Protein AF-A0A3R6BM57-F1 (afdb_monomer)

Mean predicted aligned error: 5.7 Å

Nearest PDB structures (foldseek):
  4l9a-assembly3_B  TM=9.281E-01  e=4.487E-04  Streptococcus mutans UA159
  4l9a-assembly3_A  TM=9.321E-01  e=8.930E-04  Streptococcus mutans UA159

pLDDT: mean 88.13, std 15.47, range [40.62, 98.31]

Structure (mmCIF, N/CA/C/O backbone):
data_AF-A0A3R6BM57-F1
#
_entry.id   AF-A0A3R6BM57-F1
#
loop_
_atom_site.group_PDB
_atom_site.id
_atom_site.type_symbol
_atom_site.label_atom_id
_atom_site.label_alt_id
_atom_site.label_comp_id
_atom_site.label_asym_id
_atom_site.label_entity_id
_atom_site.label_seq_id
_atom_site.pdbx_PDB_ins_code
_atom_site.Cartn_x
_atom_site.Cartn_y
_atom_site.Cartn_z
_atom_site.occupanc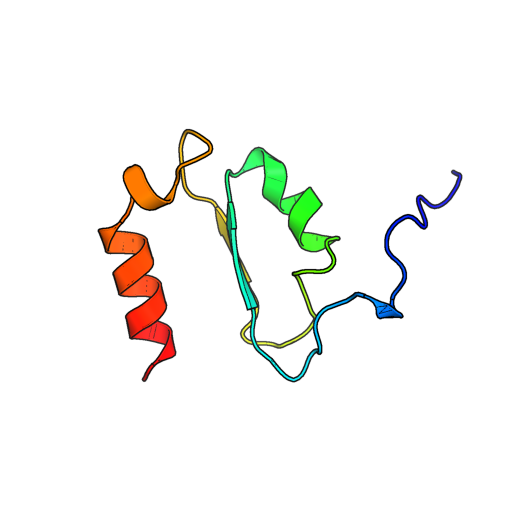y
_atom_site.B_iso_or_equiv
_atom_site.auth_seq_id
_atom_site.auth_comp_id
_atom_site.auth_asym_id
_atom_site.auth_atom_id
_atom_site.pdbx_PDB_model_num
ATOM 1 N N . MET A 1 1 ? 2.063 29.460 5.928 1.00 42.44 1 MET A N 1
ATOM 2 C CA . MET A 1 1 ? 1.787 28.312 5.038 1.00 42.44 1 MET A CA 1
ATOM 3 C C . MET A 1 1 ? 0.291 28.232 4.816 1.00 42.44 1 MET A C 1
ATOM 5 O O . MET A 1 1 ? -0.433 28.057 5.791 1.00 42.44 1 MET A O 1
ATOM 9 N N . LYS A 1 2 ? -0.183 28.416 3.577 1.00 40.62 2 LYS A N 1
ATOM 10 C CA . LYS A 1 2 ? -1.548 28.008 3.224 1.00 40.62 2 LYS A CA 1
ATOM 11 C C . LYS A 1 2 ? -1.615 26.506 3.490 1.00 40.62 2 LYS A C 1
ATOM 13 O O . LYS A 1 2 ? -0.769 25.772 2.994 1.00 40.62 2 LYS A O 1
ATOM 18 N N . LYS A 1 3 ? -2.527 26.081 4.363 1.00 46.06 3 LYS A N 1
ATOM 19 C CA . LYS A 1 3 ? -2.830 24.661 4.522 1.00 46.06 3 LYS A CA 1
ATOM 20 C C . LYS A 1 3 ? -3.353 24.211 3.160 1.00 46.06 3 LYS A C 1
ATOM 22 O O . LYS A 1 3 ? -4.327 24.793 2.691 1.00 46.06 3 LYS A O 1
ATOM 27 N N . ASP A 1 4 ? -2.689 23.263 2.513 1.00 53.16 4 ASP A N 1
ATOM 28 C CA . ASP A 1 4 ? -3.230 22.596 1.331 1.00 53.16 4 ASP A CA 1
ATOM 29 C C . ASP A 1 4 ? -4.439 21.773 1.790 1.00 53.16 4 ASP A C 1
ATOM 31 O O . ASP A 1 4 ? -4.329 20.609 2.162 1.00 53.16 4 ASP A O 1
ATOM 35 N N . VAL A 1 5 ? -5.604 22.423 1.863 1.00 53.44 5 VAL A N 1
ATOM 36 C CA . VAL A 1 5 ? -6.887 21.818 2.254 1.00 53.44 5 VAL A CA 1
ATOM 37 C C . VAL A 1 5 ? -7.524 21.151 1.031 1.00 53.44 5 VAL A C 1
ATOM 39 O O . VAL A 1 5 ? -8.687 21.389 0.728 1.00 53.44 5 VAL A O 1
ATOM 42 N N . PHE A 1 6 ? -6.743 20.394 0.256 1.00 54.53 6 PHE A N 1
ATOM 43 C CA . PHE A 1 6 ? -7.238 19.830 -1.005 1.00 54.53 6 PHE A CA 1
ATOM 44 C C . PHE A 1 6 ? -8.035 18.531 -0.815 1.00 54.53 6 PHE A C 1
ATOM 46 O O . PHE A 1 6 ? -8.766 18.131 -1.710 1.00 54.53 6 PHE A O 1
ATOM 53 N N . TRP A 1 7 ? -7.966 17.913 0.366 1.00 53.97 7 TRP A N 1
ATOM 54 C CA . TRP A 1 7 ? -8.665 16.663 0.660 1.00 53.97 7 TRP A CA 1
ATOM 55 C C . TRP A 1 7 ? -9.691 16.910 1.759 1.00 53.97 7 TRP A C 1
ATOM 57 O O . TRP A 1 7 ? -9.358 17.004 2.944 1.00 53.97 7 TRP A O 1
ATOM 67 N N . PHE A 1 8 ? -10.944 17.106 1.355 1.00 57.19 8 PHE A N 1
ATOM 68 C CA . PHE A 1 8 ? -12.047 17.243 2.291 1.00 57.19 8 PHE A CA 1
ATOM 69 C C . PHE A 1 8 ? -12.213 15.931 3.059 1.00 57.19 8 PHE A C 1
ATOM 71 O O . PHE A 1 8 ? -12.252 14.851 2.480 1.00 57.19 8 PHE A O 1
ATOM 78 N N . ASN A 1 9 ? -12.351 16.030 4.382 1.00 63.22 9 ASN A N 1
ATOM 79 C CA . ASN A 1 9 ? -12.527 14.875 5.269 1.00 63.22 9 ASN A CA 1
ATOM 80 C C . ASN A 1 9 ? -13.742 13.999 4.892 1.00 63.22 9 ASN A C 1
ATOM 82 O O . ASN A 1 9 ? -13.812 12.846 5.289 1.00 63.22 9 ASN A O 1
ATOM 86 N N . GLN A 1 10 ? -14.694 14.549 4.134 1.00 70.81 10 GLN A N 1
ATOM 87 C CA . GLN A 1 10 ? -15.888 13.842 3.670 1.00 70.81 10 GLN A CA 1
ATOM 88 C C . GLN A 1 10 ? -15.600 12.759 2.618 1.00 70.81 10 GLN A C 1
ATOM 90 O O . GLN A 1 10 ? -16.373 11.814 2.520 1.00 70.81 10 GLN A O 1
ATOM 95 N N . ASP A 1 11 ? -14.502 12.883 1.864 1.00 77.62 11 ASP A N 1
ATOM 96 C CA . ASP A 1 11 ? -14.138 11.934 0.804 1.00 77.62 11 ASP A CA 1
ATOM 97 C C . ASP A 1 11 ? -13.159 10.858 1.303 1.00 77.62 11 ASP A C 1
ATOM 99 O O . ASP A 1 11 ? -12.819 9.934 0.566 1.00 77.62 11 ASP A O 1
ATOM 103 N N . LYS A 1 12 ? -12.698 10.963 2.559 1.00 84.12 12 LYS A N 1
ATOM 104 C CA . LYS A 1 12 ? -11.812 9.965 3.160 1.00 84.12 12 LYS A CA 1
ATOM 105 C C . LYS A 1 12 ? -12.523 8.633 3.345 1.00 84.12 12 LYS A C 1
ATOM 107 O O . LYS A 1 12 ? -13.678 8.571 3.768 1.00 84.12 12 LYS A O 1
ATOM 112 N N . TRP A 1 13 ? -11.781 7.559 3.098 1.00 87.12 13 TRP A N 1
ATOM 113 C CA . TRP A 1 13 ? -12.246 6.205 3.338 1.00 87.12 13 TRP A CA 1
ATOM 114 C C . TRP A 1 13 ? -12.607 5.996 4.812 1.00 87.12 13 TRP A C 1
ATOM 116 O O . TRP A 1 13 ? -11.908 6.462 5.711 1.00 87.12 13 TRP A O 1
ATOM 126 N N . ASN A 1 14 ? -13.702 5.280 5.062 1.00 88.94 14 ASN A N 1
ATOM 127 C CA . ASN A 1 14 ? -14.202 5.030 6.411 1.00 88.94 14 ASN A CA 1
ATOM 128 C C . ASN A 1 14 ? -13.188 4.212 7.231 1.00 88.94 14 ASN A C 1
ATOM 130 O O . ASN A 1 14 ? -12.746 3.158 6.778 1.00 88.94 14 ASN A O 1
ATOM 134 N N . ASP A 1 15 ? -12.881 4.656 8.453 1.00 92.31 15 ASP A N 1
ATOM 135 C CA . ASP A 1 15 ? -11.987 3.974 9.401 1.00 92.31 15 ASP A CA 1
ATOM 136 C C . ASP A 1 15 ? -12.455 2.552 9.780 1.00 92.31 15 ASP A C 1
ATOM 138 O O . ASP A 1 15 ? -11.670 1.755 10.291 1.00 92.31 15 ASP A O 1
ATOM 142 N N . SER A 1 16 ? -13.714 2.183 9.522 1.00 92.50 16 SER A N 1
ATOM 143 C CA . SER A 1 16 ? -14.221 0.825 9.759 1.00 92.50 16 SER A CA 1
ATOM 144 C C . SER A 1 16 ? -13.767 -0.202 8.718 1.00 92.50 16 SER A C 1
ATOM 146 O O . SER A 1 16 ? -14.006 -1.390 8.913 1.00 92.50 16 SER A O 1
ATOM 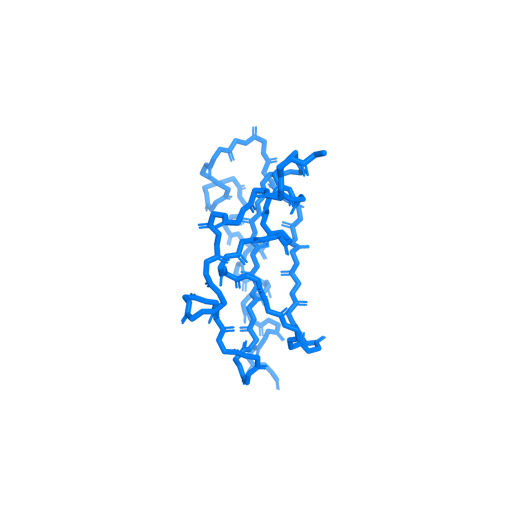148 N N . ILE A 1 17 ? -13.180 0.229 7.598 1.00 91.31 17 ILE A N 1
ATOM 149 C CA . ILE A 1 17 ? -12.750 -0.652 6.506 1.00 91.31 17 ILE A CA 1
ATOM 150 C C . ILE A 1 17 ? -11.221 -0.602 6.419 1.00 91.31 17 ILE A C 1
ATOM 152 O O . ILE A 1 17 ? -10.687 0.474 6.172 1.00 91.31 17 ILE A O 1
ATOM 156 N N . PRO A 1 18 ? -10.493 -1.713 6.582 1.00 93.25 18 PRO A N 1
ATOM 157 C CA . PRO A 1 18 ? -9.044 -1.702 6.420 1.00 93.25 18 PRO A CA 1
ATOM 158 C C . PRO A 1 18 ? -8.651 -1.447 4.957 1.00 93.25 18 PRO A C 1
ATOM 160 O O . PRO A 1 18 ? -9.243 -2.016 4.037 1.00 93.25 18 PRO A O 1
ATOM 163 N N . THR A 1 19 ? -7.627 -0.619 4.741 1.00 94.75 19 THR A N 1
ATOM 164 C CA . THR A 1 19 ? -7.096 -0.289 3.413 1.00 94.75 19 THR A CA 1
ATOM 165 C C . THR A 1 19 ? -5.620 -0.644 3.301 1.00 94.75 19 THR A C 1
ATOM 167 O O . THR A 1 19 ? -4.782 -0.212 4.094 1.00 94.75 19 THR A O 1
ATOM 170 N N . ILE A 1 20 ? -5.285 -1.376 2.241 1.00 96.62 20 ILE A N 1
ATOM 171 C CA . ILE A 1 20 ? -3.908 -1.682 1.859 1.00 96.62 20 ILE A CA 1
ATOM 172 C C . ILE A 1 20 ? -3.579 -0.920 0.584 1.00 96.62 20 ILE A C 1
ATOM 174 O O . ILE A 1 20 ? -4.212 -1.134 -0.448 1.00 96.62 20 ILE A O 1
ATOM 178 N N . ILE A 1 21 ? -2.579 -0.046 0.646 1.00 97.31 21 ILE A N 1
ATOM 179 C CA . ILE A 1 21 ? -2.116 0.719 -0.515 1.00 97.31 21 ILE A CA 1
ATOM 180 C C . ILE A 1 21 ? -0.735 0.210 -0.899 1.00 97.31 21 ILE A C 1
ATOM 182 O O . ILE A 1 21 ? 0.199 0.273 -0.101 1.00 97.31 21 ILE A O 1
ATOM 186 N N . ILE A 1 22 ? -0.598 -0.268 -2.130 1.00 98.19 22 ILE A N 1
ATOM 187 C CA . ILE A 1 22 ? 0.678 -0.700 -2.699 1.00 98.19 22 ILE A CA 1
ATOM 188 C C . ILE A 1 22 ? 1.123 0.375 -3.684 1.00 98.19 22 ILE A C 1
ATOM 190 O O . ILE A 1 22 ? 0.383 0.725 -4.601 1.00 98.19 22 ILE A O 1
ATOM 194 N N . THR A 1 23 ? 2.299 0.955 -3.457 1.00 98.12 23 THR A N 1
ATOM 195 C CA . THR A 1 23 ? 2.766 2.119 -4.220 1.00 98.12 23 THR A CA 1
ATOM 196 C C . THR A 1 23 ? 4.282 2.171 -4.288 1.00 98.12 23 THR A C 1
ATOM 198 O O . THR A 1 23 ? 4.970 1.591 -3.451 1.00 98.12 23 THR A O 1
ATOM 201 N N . GLU A 1 24 ? 4.820 2.910 -5.253 1.00 98.00 24 GLU A N 1
ATOM 202 C CA . GLU A 1 24 ? 6.255 3.155 -5.321 1.00 98.00 24 GLU A CA 1
ATOM 203 C C . GLU A 1 24 ? 6.719 3.965 -4.104 1.00 98.00 24 GLU A C 1
ATOM 205 O O . GLU A 1 24 ? 6.037 4.879 -3.627 1.00 98.00 24 GLU A O 1
ATOM 210 N N . LYS A 1 25 ? 7.928 3.669 -3.615 1.00 97.62 25 LYS A N 1
ATOM 211 C CA . LYS A 1 25 ? 8.459 4.229 -2.361 1.00 97.62 25 LYS A CA 1
ATOM 212 C C . LYS A 1 25 ? 8.387 5.760 -2.284 1.00 97.62 25 LYS A C 1
ATOM 214 O O . LYS A 1 25 ? 8.128 6.307 -1.216 1.00 97.62 25 LYS A O 1
ATOM 219 N N . TYR A 1 26 ? 8.598 6.463 -3.397 1.00 96.81 26 TYR A N 1
ATOM 220 C CA . TYR A 1 26 ? 8.598 7.929 -3.412 1.00 96.81 26 TYR A CA 1
ATOM 221 C C . TYR A 1 26 ? 7.203 8.553 -3.215 1.00 96.81 26 TYR A C 1
ATOM 223 O O . TYR A 1 26 ? 7.122 9.728 -2.865 1.00 96.81 26 TYR A O 1
ATOM 231 N N . ARG A 1 27 ? 6.111 7.792 -3.392 1.00 96.94 27 ARG A N 1
ATOM 232 C CA . ARG A 1 27 ? 4.725 8.270 -3.212 1.00 96.94 27 ARG A CA 1
ATOM 233 C C . ARG A 1 27 ? 4.124 7.921 -1.858 1.00 96.94 27 ARG A C 1
ATOM 235 O O . ARG A 1 27 ? 2.987 8.299 -1.599 1.00 96.94 27 ARG A O 1
ATOM 242 N N . MET A 1 28 ? 4.849 7.238 -0.971 1.00 96.69 28 MET 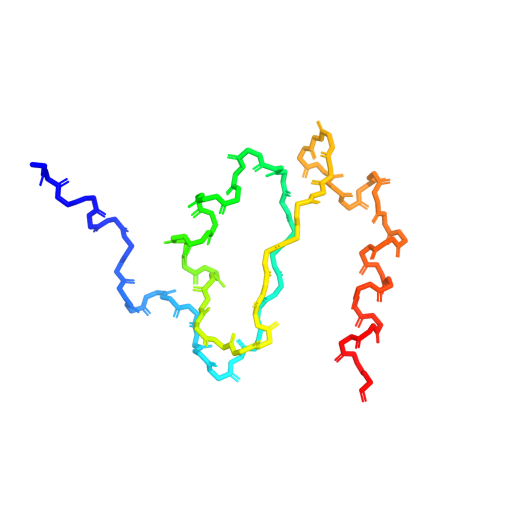A N 1
ATOM 243 C CA . MET A 1 28 ? 4.304 6.826 0.332 1.00 96.69 28 MET A CA 1
ATOM 244 C C . MET A 1 28 ? 3.662 7.996 1.085 1.00 96.69 28 MET A C 1
ATOM 246 O O . MET A 1 28 ? 2.491 7.923 1.440 1.00 96.69 28 MET A O 1
ATOM 250 N N . SER A 1 29 ? 4.378 9.114 1.231 1.00 94.31 29 SER A N 1
ATOM 251 C CA . SER A 1 29 ? 3.859 10.282 1.952 1.00 94.31 29 SER A CA 1
ATOM 252 C C . SER A 1 29 ? 2.676 10.960 1.260 1.00 94.31 29 SER A C 1
ATOM 254 O O . SER A 1 29 ? 1.889 11.637 1.915 1.00 94.31 29 SER A O 1
ATOM 256 N N . GLU A 1 30 ? 2.551 10.830 -0.061 1.00 94.06 30 GLU A N 1
ATOM 257 C CA . GLU A 1 30 ? 1.360 11.279 -0.788 1.00 94.06 30 GLU A CA 1
ATOM 258 C C . GLU A 1 30 ? 0.149 10.440 -0.368 1.00 94.06 30 GLU A C 1
ATOM 260 O O . GLU A 1 30 ? -0.864 10.996 0.053 1.00 94.06 30 GLU A O 1
ATOM 265 N N . TYR A 1 31 ? 0.293 9.112 -0.375 1.00 95.12 31 TYR A N 1
ATOM 266 C CA . TYR A 1 31 ? -0.779 8.188 -0.010 1.00 95.12 31 TYR A CA 1
ATOM 267 C C . TYR A 1 31 ? -1.133 8.212 1.481 1.00 95.12 31 TYR A C 1
ATOM 269 O O . TYR A 1 31 ? -2.309 8.085 1.804 1.00 95.12 31 TYR A O 1
ATOM 277 N N . GLU A 1 32 ? -0.189 8.490 2.384 1.00 92.62 32 GLU A N 1
ATOM 278 C CA . GLU A 1 32 ? -0.470 8.722 3.817 1.00 92.62 32 GLU A CA 1
ATOM 279 C C . GLU A 1 32 ? -1.474 9.862 4.045 1.00 92.62 32 GLU A C 1
ATOM 281 O O . GLU A 1 32 ? -2.214 9.871 5.029 1.00 92.62 32 GLU A O 1
ATOM 286 N N . ARG A 1 33 ? -1.495 10.846 3.138 1.00 90.88 33 ARG A N 1
ATOM 287 C CA . ARG A 1 33 ? -2.392 12.008 3.199 1.00 90.88 33 ARG A CA 1
ATOM 288 C C . ARG A 1 33 ? -3.601 11.885 2.275 1.00 90.88 33 ARG A C 1
ATOM 290 O O . ARG A 1 33 ? -4.439 12.786 2.293 1.00 90.88 33 ARG A O 1
ATOM 297 N N . SER A 1 34 ? -3.666 10.820 1.480 1.00 91.75 34 SER A N 1
ATOM 298 C CA . SER A 1 34 ? -4.723 10.604 0.496 1.00 91.75 34 SER A CA 1
ATOM 299 C C . SER A 1 34 ? -6.050 10.223 1.146 1.00 91.75 34 SER A C 1
ATOM 301 O O . SER A 1 34 ? -6.122 9.816 2.306 1.00 91.75 34 SER A O 1
ATOM 303 N N . GLU A 1 35 ? -7.103 10.334 0.356 1.00 91.62 35 GLU A N 1
ATOM 304 C CA . GLU A 1 35 ? -8.447 9.849 0.620 1.00 91.62 35 GLU A CA 1
ATOM 305 C C . GLU A 1 35 ? -8.518 8.324 0.804 1.00 91.62 35 GLU A C 1
ATOM 307 O O . GLU A 1 35 ? -9.415 7.838 1.488 1.00 91.62 35 GLU A O 1
ATOM 312 N N . TYR A 1 36 ? -7.555 7.573 0.258 1.00 93.69 36 TYR A N 1
ATOM 313 C CA . TYR A 1 36 ? -7.512 6.111 0.351 1.00 93.69 36 TYR A CA 1
ATOM 314 C C . TYR A 1 36 ? -7.011 5.615 1.712 1.00 93.69 36 TYR A C 1
ATOM 316 O O . TYR A 1 36 ? -7.369 4.517 2.135 1.00 93.69 36 TYR A O 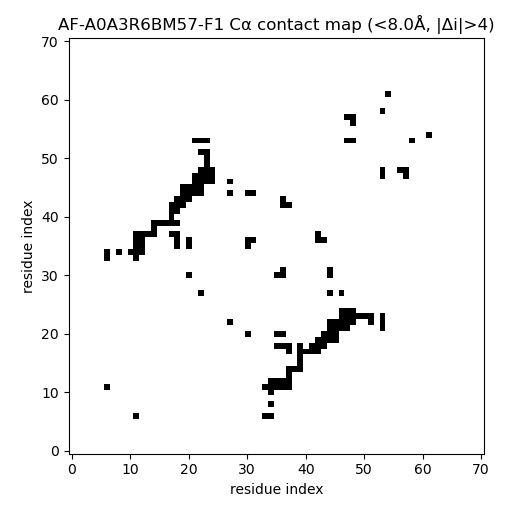1
ATOM 324 N N . PHE A 1 37 ? -6.171 6.392 2.404 1.00 93.62 37 PHE A N 1
ATOM 325 C CA . PHE A 1 37 ? -5.619 5.989 3.695 1.00 93.62 37 PHE A CA 1
ATOM 326 C C . PHE A 1 37 ? -6.503 6.465 4.850 1.00 93.62 37 PHE A C 1
ATOM 328 O O . PHE A 1 37 ? -6.948 7.615 4.896 1.00 93.62 37 PHE A O 1
ATOM 335 N N . ASN A 1 38 ? -6.720 5.582 5.820 1.00 92.50 38 ASN A N 1
ATOM 336 C CA . ASN A 1 38 ? -7.558 5.836 6.986 1.00 92.50 38 ASN A CA 1
ATOM 337 C C . ASN A 1 38 ? -6.843 5.408 8.279 1.00 92.50 38 ASN A C 1
ATOM 339 O O . ASN A 1 38 ? -5.697 4.962 8.244 1.00 92.50 38 ASN A O 1
ATOM 343 N N . GLN A 1 39 ? -7.487 5.598 9.429 1.00 91.88 39 GLN A N 1
ATOM 344 C CA . GLN A 1 39 ? -6.906 5.321 10.748 1.00 91.88 39 GLN A CA 1
ATOM 345 C C . GLN A 1 39 ? -7.223 3.914 11.271 1.00 91.88 39 GLN A C 1
ATOM 347 O O . GLN A 1 39 ? -7.001 3.634 12.450 1.00 91.88 39 GLN A O 1
ATOM 352 N N . ASN A 1 40 ? -7.737 3.019 10.421 1.00 94.4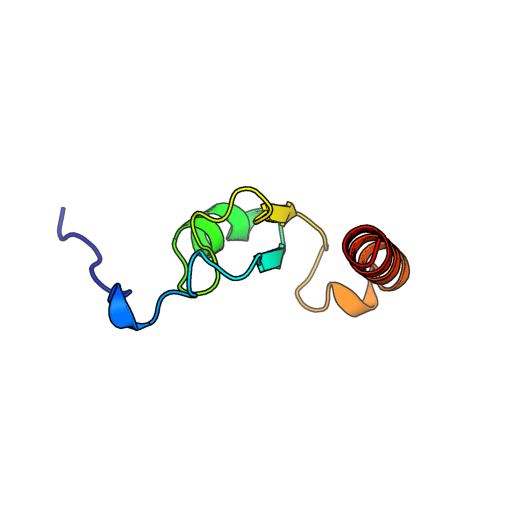4 40 ASN A N 1
ATOM 353 C CA . ASN A 1 40 ? -7.929 1.628 10.807 1.00 94.44 40 ASN A CA 1
ATOM 354 C C . ASN A 1 40 ? -6.578 1.005 11.204 1.00 94.44 40 ASN A C 1
ATOM 356 O O . ASN A 1 40 ? -5.579 1.182 10.508 1.00 94.44 40 ASN A O 1
ATOM 360 N N . SER A 1 41 ? -6.539 0.250 12.304 1.00 93.88 41 SER A N 1
ATOM 361 C CA . SER A 1 41 ? -5.302 -0.358 12.817 1.00 93.88 41 SER A CA 1
ATOM 362 C C . SER A 1 41 ? -4.671 -1.389 11.877 1.00 93.88 41 SER A C 1
ATOM 364 O O . SER A 1 41 ? -3.490 -1.697 12.017 1.00 93.88 41 SER A O 1
ATOM 366 N N . GLU A 1 42 ? -5.444 -1.939 10.943 1.00 93.69 42 GLU A N 1
ATOM 367 C CA . GLU A 1 42 ? -4.977 -2.899 9.940 1.00 93.69 42 GLU A CA 1
ATOM 368 C C . GLU A 1 42 ? -4.594 -2.227 8.610 1.00 93.69 42 GLU A C 1
ATOM 370 O O . GLU A 1 42 ? -4.002 -2.874 7.739 1.00 93.69 42 GLU A O 1
ATOM 375 N N . SER A 1 43 ? -4.882 -0.928 8.454 1.00 95.25 43 SER A N 1
ATOM 376 C CA . SER A 1 43 ? -4.490 -0.164 7.272 1.00 95.25 43 SER A CA 1
ATOM 377 C C . SER A 1 43 ? -2.985 0.051 7.215 1.00 9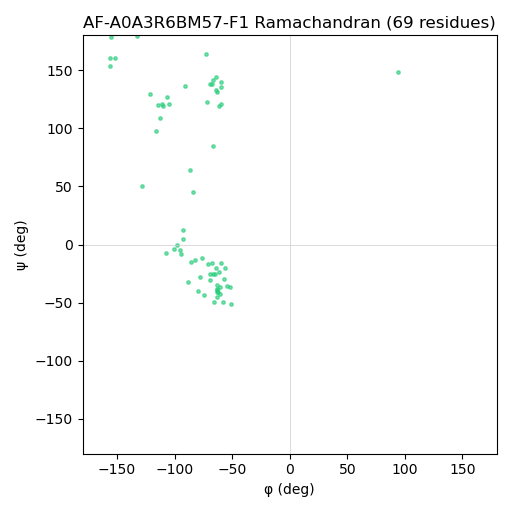5.25 43 SER A C 1
ATOM 379 O O . SER A 1 43 ? -2.331 0.372 8.208 1.00 95.25 43 SER A O 1
ATOM 381 N N . LYS A 1 44 ? -2.413 -0.095 6.019 1.00 96.19 44 LYS A N 1
ATOM 382 C CA . LYS A 1 44 ? -0.970 0.064 5.795 1.00 96.19 44 LYS A CA 1
ATOM 383 C C . LYS A 1 44 ? -0.649 0.428 4.354 1.00 96.19 44 LYS A C 1
ATOM 385 O O . LYS A 1 44 ? -1.361 0.069 3.418 1.00 96.19 44 LYS A O 1
ATOM 390 N N . ILE A 1 45 ? 0.482 1.107 4.196 1.00 97.56 45 ILE A N 1
ATOM 391 C CA . ILE A 1 45 ? 1.084 1.421 2.902 1.00 97.56 45 ILE A CA 1
ATOM 392 C C . ILE A 1 45 ? 2.315 0.533 2.732 1.00 97.56 45 ILE A C 1
ATOM 394 O O . ILE A 1 45 ? 3.188 0.498 3.600 1.00 97.56 45 ILE A O 1
ATOM 398 N N . ILE A 1 46 ? 2.378 -0.191 1.620 1.00 97.75 46 ILE A N 1
ATOM 399 C CA . ILE A 1 46 ? 3.440 -1.144 1.304 1.00 97.75 46 ILE A CA 1
ATOM 400 C C . ILE A 1 46 ? 4.233 -0.592 0.110 1.00 97.75 46 ILE A C 1
ATOM 402 O O . ILE A 1 46 ? 3.703 -0.561 -1.004 1.00 97.75 46 ILE A O 1
ATOM 406 N N . PRO A 1 47 ? 5.484 -0.135 0.313 1.00 97.62 47 PRO A N 1
ATOM 407 C CA . PRO A 1 47 ? 6.323 0.315 -0.788 1.00 97.62 47 PRO A CA 1
ATOM 408 C C . PRO A 1 47 ? 6.795 -0.871 -1.634 1.00 97.62 47 PRO A C 1
ATOM 410 O O . PRO A 1 47 ? 7.451 -1.776 -1.120 1.00 97.62 47 PRO A O 1
ATOM 413 N N . MET A 1 48 ? 6.488 -0.849 -2.927 1.00 97.81 48 MET A N 1
ATOM 414 C CA . MET A 1 48 ? 6.822 -1.901 -3.892 1.00 97.81 48 MET A CA 1
ATOM 415 C C . MET A 1 48 ? 6.869 -1.307 -5.306 1.00 97.81 48 MET A C 1
ATOM 417 O O . MET A 1 48 ? 6.292 -0.247 -5.542 1.00 97.81 48 MET A O 1
ATOM 421 N N . GLY A 1 49 ? 7.527 -1.983 -6.248 1.00 97.19 49 GLY A N 1
ATOM 422 C CA . GLY A 1 49 ? 7.591 -1.523 -7.634 1.00 97.19 49 GLY A CA 1
ATOM 423 C C . GLY A 1 49 ? 8.827 -0.697 -7.961 1.00 97.19 49 GLY A C 1
ATOM 424 O O . GLY A 1 49 ? 9.345 0.050 -7.125 1.00 97.19 49 GLY A O 1
ATOM 425 N N . THR A 1 50 ? 9.259 -0.809 -9.211 1.00 97.00 50 THR A N 1
ATOM 426 C CA . THR A 1 50 ? 10.202 0.104 -9.869 1.00 97.00 50 THR A CA 1
ATOM 427 C C . THR A 1 50 ? 9.521 1.004 -10.906 1.00 97.00 50 THR A C 1
ATOM 429 O O . THR A 1 50 ? 10.164 1.907 -11.445 1.00 97.00 50 THR A O 1
ATOM 432 N N . PHE A 1 51 ? 8.234 0.762 -11.190 1.00 94.94 51 PHE A N 1
ATOM 433 C CA . PHE A 1 51 ? 7.388 1.595 -12.042 1.00 94.94 51 PHE A CA 1
ATOM 434 C C . PHE A 1 51 ? 5.895 1.428 -11.707 1.00 94.94 51 PHE A C 1
ATOM 436 O O . PHE A 1 51 ? 5.503 0.629 -10.858 1.00 94.94 51 PHE A O 1
ATOM 443 N N . HIS A 1 52 ? 5.041 2.178 -12.410 1.00 96.31 52 HIS A N 1
ATOM 444 C CA . HIS A 1 52 ? 3.621 2.320 -12.080 1.00 96.31 52 HIS A CA 1
ATOM 445 C C . HIS A 1 52 ? 2.801 1.017 -12.087 1.00 96.31 52 HIS A C 1
ATOM 447 O O . HIS A 1 52 ? 1.904 0.868 -11.259 1.00 96.31 52 HIS A O 1
ATOM 453 N N . TYR A 1 53 ? 3.079 0.073 -12.994 1.00 98.00 53 TYR A N 1
ATOM 454 C CA . TYR A 1 53 ? 2.330 -1.189 -13.061 1.00 98.00 53 TYR A CA 1
ATOM 455 C C . TYR A 1 53 ? 2.930 -2.222 -12.107 1.00 98.00 53 TYR A C 1
ATOM 457 O O . TYR A 1 53 ? 3.416 -3.274 -12.520 1.00 98.00 53 TYR A O 1
ATOM 465 N N . ILE A 1 54 ? 2.870 -1.919 -10.812 1.00 98.31 54 ILE A N 1
ATOM 466 C CA . ILE A 1 54 ? 3.406 -2.757 -9.732 1.00 98.31 54 ILE A CA 1
ATOM 467 C C . ILE A 1 54 ? 2.829 -4.177 -9.806 1.00 98.31 54 ILE A C 1
ATOM 469 O O . ILE A 1 54 ? 3.538 -5.154 -9.595 1.00 98.31 54 ILE A O 1
ATOM 473 N N . GLN A 1 55 ? 1.561 -4.305 -10.197 1.00 97.62 55 GLN A N 1
ATOM 474 C CA . GLN A 1 55 ? 0.877 -5.582 -10.384 1.00 97.62 55 GLN A CA 1
ATOM 475 C C . GLN A 1 55 ? 1.396 -6.433 -11.545 1.00 97.62 55 GLN A C 1
ATOM 477 O O . GLN A 1 55 ? 1.069 -7.613 -11.616 1.00 97.62 55 GLN A O 1
ATOM 482 N N . TRP A 1 56 ? 2.168 -5.862 -12.468 1.00 98.12 56 TRP A N 1
ATOM 483 C CA . TRP A 1 56 ? 2.856 -6.630 -13.507 1.00 98.12 56 TRP A CA 1
ATOM 484 C C . TRP A 1 56 ? 4.230 -7.101 -13.044 1.00 98.12 56 TRP A C 1
ATOM 486 O O . TRP A 1 56 ? 4.671 -8.170 -13.451 1.00 98.12 56 TRP A O 1
ATOM 496 N N . GLU A 1 57 ? 4.893 -6.313 -12.202 1.00 98.19 57 GLU A N 1
ATOM 497 C CA . GLU A 1 57 ? 6.224 -6.626 -11.683 1.00 98.19 57 GLU A CA 1
ATOM 498 C C . GLU A 1 57 ? 6.171 -7.632 -10.528 1.00 98.19 57 GLU A C 1
ATOM 500 O O . GLU A 1 57 ? 6.975 -8.558 -10.485 1.00 98.19 57 GLU A O 1
ATOM 505 N N . TYR A 1 58 ? 5.185 -7.484 -9.639 1.00 98.00 58 TYR A N 1
ATOM 506 C CA . TYR A 1 58 ? 5.050 -8.258 -8.402 1.00 98.00 58 TYR A CA 1
ATOM 507 C C . TYR A 1 58 ? 3.654 -8.898 -8.231 1.00 98.00 58 TYR A C 1
ATOM 509 O O . TYR A 1 58 ? 3.003 -8.720 -7.197 1.00 98.00 58 TYR A O 1
ATOM 517 N N . PRO A 1 59 ? 3.119 -9.623 -9.236 1.00 97.69 59 PRO A N 1
ATOM 518 C CA . PRO A 1 59 ? 1.775 -10.198 -9.156 1.00 97.69 59 PRO A CA 1
ATOM 519 C C . PRO A 1 59 ? 1.630 -11.236 -8.032 1.00 97.69 59 PRO A C 1
ATOM 521 O O . PRO A 1 59 ? 0.564 -11.334 -7.421 1.00 97.69 59 PRO A O 1
ATOM 524 N N . HIS A 1 60 ? 2.681 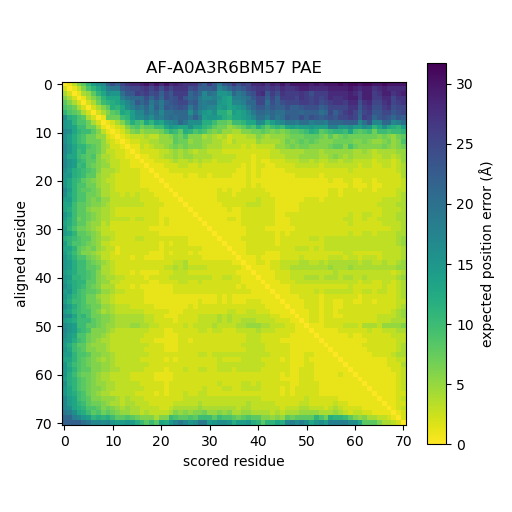-12.011 -7.751 1.00 98.25 60 HIS A N 1
ATOM 525 C CA . HIS A 1 60 ? 2.648 -13.064 -6.736 1.00 98.25 60 HIS A CA 1
ATOM 526 C C . HIS A 1 60 ? 2.677 -12.486 -5.322 1.00 98.25 60 HIS A C 1
ATOM 528 O O . HIS A 1 60 ? 1.871 -12.879 -4.487 1.00 98.25 60 HIS A O 1
ATOM 534 N N . GLU A 1 61 ? 3.522 -11.492 -5.074 1.00 97.94 61 GLU A N 1
ATOM 535 C CA . GLU A 1 61 ? 3.628 -10.813 -3.786 1.00 97.94 61 GLU A CA 1
ATOM 536 C C . GLU A 1 61 ? 2.326 -10.090 -3.436 1.00 97.94 61 GLU A C 1
ATOM 538 O O . GLU A 1 61 ? 1.882 -10.125 -2.288 1.00 97.94 61 GLU A O 1
ATOM 543 N N . ILE A 1 62 ? 1.668 -9.477 -4.426 1.00 97.38 62 ILE A N 1
ATOM 544 C CA . ILE A 1 62 ? 0.337 -8.890 -4.236 1.00 97.38 62 ILE A CA 1
ATOM 545 C C . ILE A 1 62 ? -0.684 -9.974 -3.882 1.00 97.38 62 ILE A C 1
ATOM 547 O O . ILE A 1 62 ? -1.466 -9.787 -2.950 1.00 97.38 62 ILE A O 1
ATOM 551 N N . ALA A 1 63 ? -0.680 -11.112 -4.581 1.00 96.75 63 ALA A N 1
ATOM 552 C CA . ALA A 1 63 ? -1.582 -12.218 -4.264 1.00 96.75 63 ALA A CA 1
ATOM 553 C C . ALA A 1 63 ? -1.352 -12.757 -2.841 1.00 96.75 63 ALA A C 1
ATOM 555 O O . ALA A 1 63 ? -2.318 -12.957 -2.104 1.00 96.75 63 ALA A O 1
ATOM 556 N N . ASP A 1 64 ? -0.097 -12.915 -2.420 1.00 97.12 64 ASP A N 1
ATOM 557 C CA . ASP A 1 64 ? 0.260 -13.361 -1.071 1.00 97.12 64 ASP A CA 1
ATOM 558 C C . ASP A 1 64 ? -0.215 -12.372 0.002 1.00 97.12 64 ASP A C 1
ATOM 560 O O . ASP A 1 64 ? -0.767 -12.784 1.030 1.00 97.12 64 ASP A O 1
ATOM 564 N N . ILE A 1 65 ? -0.084 -11.062 -0.251 1.00 95.25 65 ILE A N 1
ATOM 565 C CA . ILE A 1 65 ? -0.649 -10.019 0.615 1.00 95.25 65 ILE A CA 1
ATOM 566 C C . ILE A 1 65 ? -2.165 -10.210 0.741 1.00 95.25 65 ILE A C 1
ATOM 568 O O . ILE A 1 65 ? -2.672 -10.255 1.861 1.00 95.25 65 ILE A O 1
ATOM 572 N N . LEU A 1 66 ? -2.891 -10.381 -0.367 1.00 92.62 66 LEU A N 1
ATOM 573 C CA . LEU A 1 66 ? -4.349 -10.554 -0.348 1.00 92.62 66 LEU A CA 1
ATOM 574 C C . LEU A 1 66 ? -4.786 -11.831 0.387 1.00 92.62 66 LEU A C 1
ATOM 576 O O . LEU A 1 66 ? -5.730 -11.802 1.179 1.00 92.62 66 LEU A O 1
ATOM 580 N N . ILE A 1 67 ? -4.074 -12.942 0.186 1.00 94.69 67 ILE A N 1
ATOM 581 C CA . ILE A 1 67 ? -4.331 -14.208 0.888 1.00 94.69 67 ILE A CA 1
ATOM 582 C C . ILE A 1 67 ? -4.113 -14.044 2.396 1.00 94.69 67 ILE A C 1
ATOM 584 O O . ILE A 1 67 ? -4.875 -14.599 3.187 1.00 94.69 67 ILE A O 1
ATOM 588 N N . SER A 1 68 ? -3.102 -13.274 2.812 1.00 91.06 68 SER A N 1
ATOM 589 C CA . SER A 1 68 ? -2.814 -13.036 4.232 1.00 91.06 68 SER A CA 1
ATOM 590 C C . SER A 1 68 ? -3.919 -12.267 4.963 1.00 91.06 68 SER A C 1
ATOM 592 O O . SER A 1 68 ? -4.063 -12.438 6.167 1.00 91.06 68 SER A O 1
ATOM 594 N N . LEU A 1 69 ? -4.710 -11.468 4.237 1.00 86.88 69 LEU A N 1
ATOM 595 C CA . LEU A 1 69 ? -5.827 -10.680 4.775 1.00 86.88 69 LEU A CA 1
ATOM 596 C C . LEU A 1 69 ? -7.138 -11.472 4.853 1.00 86.88 69 LEU A C 1
ATOM 598 O O . LEU A 1 69 ? -8.086 -11.022 5.480 1.00 86.88 69 LEU A O 1
ATOM 602 N N . SER A 1 70 ? -7.216 -12.623 4.179 1.00 77.81 70 SER A N 1
ATOM 603 C CA . SER A 1 70 ? -8.434 -13.445 4.108 1.00 77.81 70 SER A CA 1
ATOM 604 C C . SER A 1 70 ? -8.501 -14.526 5.197 1.00 77.81 70 SER A C 1
ATOM 606 O O . SER A 1 70 ? -9.387 -15.380 5.153 1.00 77.81 70 SER A O 1
ATOM 608 N N . LYS A 1 71 ? -7.535 -14.542 6.120 1.00 60.34 71 LYS A N 1
ATOM 609 C CA . LYS A 1 71 ? -7.407 -15.513 7.214 1.00 60.34 71 LYS A CA 1
ATOM 610 C C . LYS A 1 71 ? -7.847 -14.893 8.528 1.00 60.34 71 LYS A C 1
ATOM 612 O O . LYS A 1 71 ? -8.488 -15.632 9.304 1.00 60.34 71 LYS A O 1
#

InterPro domains:
  IPR029058 Alpha/Beta hydrolase fold [G3DSA:3.40.50.1820] (1-70)

Foldseek 3Di:
DPPPCVDDPVLADDLVDAAEAEEAPVCQVVVCPDSRADDNPNHDYHHADPDDPRCVVCVPVVVVVVVVVV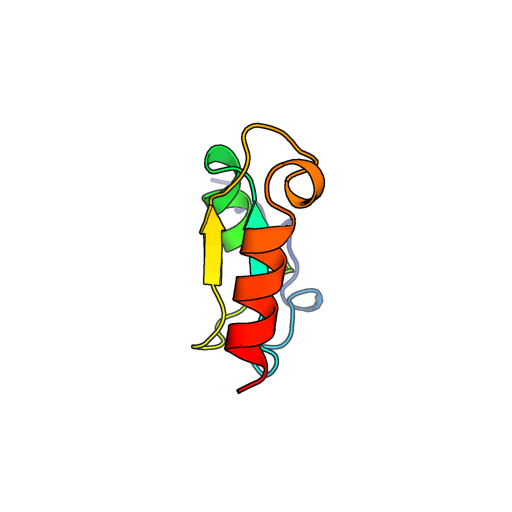D

Secondary structure (DSSP, 8-state):
------S-GGGSPPTTS--EEEE-GGGHHHHHTSTT----TT-EEEE--SSS-HHHHSHHHHHHHHHHHT-

Organism: Lactobacillus amylovorus (NCBI:txid1604)

Solvent-accessible surface area (backbone atoms only — not comparable to full-atom values): 4504 Å² total; per-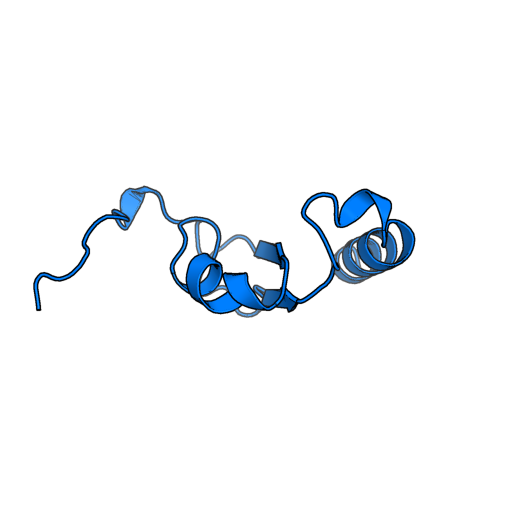residue (Å²): 129,85,76,83,78,81,71,58,78,86,69,38,44,59,50,91,53,71,38,79,46,79,39,43,65,90,47,49,72,59,46,70,71,33,46,71,44,52,81,21,90,77,33,48,76,46,70,45,58,96,56,91,63,33,66,76,78,40,48,65,63,53,48,52,54,55,57,65,74,74,113

Sequence (71 aa):
MKKDVFWFNQDKWNDSIPTIIITEKYRMSEYERSEYFNQNSESKIIPMGTFHYIQWEYPHEIADILISLSK

Radius of gyration: 13.75 Å; Cα contacts (8 Å, |Δi|>4): 82; chains: 1; bounding box: 26×44×26 Å